Protein AF-A0A955NMD6-F1 (afdb_monomer_lite)

Radius of gyration: 19.35 Å; chains: 1; bounding box: 42×27×46 Å

pLDDT: mean 93.49, std 5.58, range [66.62, 98.25]

Sequence (71 aa):
MKQLAILGGEPACTEGFEKWPQWGESEKQELIRALDTGWWGIGSSVVEEWEKRFSEIQGVSHCSSVCNGTL

Structure (mmCIF, N/CA/C/O backbone):
data_AF-A0A955NMD6-F1
#
_entry.id   AF-A0A955NMD6-F1
#
loop_
_atom_site.group_PDB
_atom_site.id
_atom_site.type_symbol
_atom_site.label_atom_id
_atom_site.label_alt_id
_atom_site.label_comp_id
_atom_site.label_asym_id
_atom_site.label_entity_id
_atom_site.label_seq_id
_atom_site.pdbx_PDB_ins_code
_atom_site.Cartn_x
_atom_site.Cartn_y
_atom_site.Cartn_z
_atom_site.occupancy
_atom_site.B_iso_or_equiv
_atom_site.auth_seq_id
_atom_site.auth_comp_id
_atom_site.auth_asym_id
_atom_site.auth_atom_id
_atom_site.pdbx_PDB_model_num
ATOM 1 N N . MET A 1 1 ? -25.352 -15.109 23.456 1.00 66.62 1 MET A N 1
ATOM 2 C CA . MET A 1 1 ? -24.819 -13.900 22.786 1.00 66.62 1 MET A CA 1
ATOM 3 C C . MET A 1 1 ? -23.965 -13.146 23.795 1.00 66.62 1 MET A C 1
ATOM 5 O O . MET A 1 1 ? -24.349 -13.135 24.958 1.00 66.62 1 MET A O 1
ATOM 9 N N . LYS A 1 2 ? -22.816 -12.579 23.402 1.00 81.94 2 LYS A N 1
ATOM 10 C CA . LYS A 1 2 ? -22.036 -11.704 24.298 1.00 81.94 2 LYS A CA 1
ATOM 11 C C . LYS A 1 2 ? -22.762 -10.361 24.463 1.00 81.94 2 LYS A C 1
ATOM 13 O O . LYS A 1 2 ? -23.376 -9.886 23.510 1.00 81.94 2 LYS A O 1
ATOM 18 N N . GLN A 1 3 ? -22.715 -9.784 25.662 1.00 93.19 3 GLN A N 1
ATOM 19 C CA . GLN A 1 3 ? -23.275 -8.461 25.953 1.00 93.19 3 GLN A CA 1
ATOM 20 C C . GLN A 1 3 ? -22.478 -7.389 25.203 1.00 93.19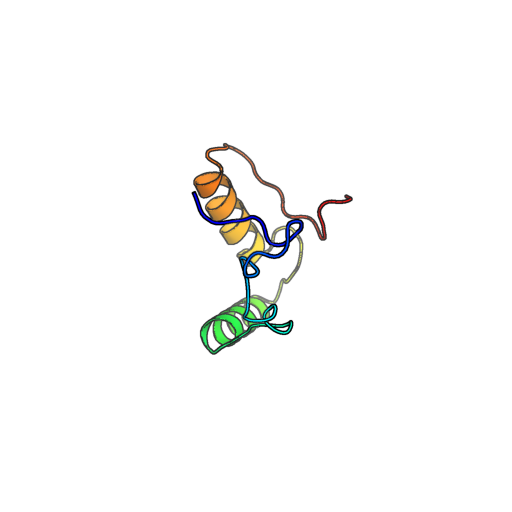 3 GLN A C 1
ATOM 22 O O . GLN A 1 3 ? -21.251 -7.451 25.162 1.00 93.19 3 GLN A O 1
ATOM 27 N N . LEU A 1 4 ? -23.167 -6.428 24.585 1.00 94.81 4 LEU A N 1
ATOM 28 C CA . LEU A 1 4 ? -22.509 -5.336 23.867 1.00 94.81 4 LEU A CA 1
ATOM 29 C C . LEU A 1 4 ? -21.796 -4.407 24.853 1.00 94.81 4 LEU A C 1
ATOM 31 O O . LEU A 1 4 ? -22.330 -4.122 25.923 1.00 94.81 4 LEU A O 1
ATOM 35 N N . ALA A 1 5 ? -20.644 -3.866 24.457 1.00 94.75 5 ALA A N 1
ATOM 36 C CA . ALA A 1 5 ? -19.879 -2.934 25.286 1.00 94.75 5 ALA A CA 1
ATOM 37 C C . ALA A 1 5 ? -20.687 -1.691 25.697 1.00 94.75 5 ALA A C 1
ATOM 39 O O . ALA A 1 5 ? -20.652 -1.279 26.852 1.00 94.75 5 ALA A O 1
ATOM 40 N N . ILE A 1 6 ? -21.519 -1.161 24.790 1.00 94.94 6 ILE A N 1
ATOM 41 C CA . ILE A 1 6 ? -22.428 -0.037 25.086 1.00 94.94 6 ILE A CA 1
ATOM 42 C C . ILE A 1 6 ? -23.481 -0.372 26.159 1.00 94.94 6 ILE A C 1
ATOM 44 O O . ILE A 1 6 ? -24.047 0.524 26.773 1.00 94.94 6 ILE A O 1
ATOM 48 N N . LEU A 1 7 ? -23.734 -1.661 26.405 1.00 96.56 7 LEU A N 1
ATOM 49 C CA . LEU A 1 7 ? -24.644 -2.163 27.436 1.00 96.56 7 LEU A CA 1
ATOM 50 C C . LEU A 1 7 ? -23.888 -2.698 28.666 1.00 96.56 7 LEU A C 1
ATOM 52 O O . LEU A 1 7 ? -24.480 -3.437 29.447 1.00 96.56 7 LEU A O 1
ATOM 56 N N . GLY A 1 8 ? -22.599 -2.376 28.831 1.00 94.69 8 GLY A N 1
ATOM 57 C CA . GLY A 1 8 ? -21.773 -2.819 29.963 1.00 94.69 8 GLY A CA 1
ATOM 58 C C . GLY A 1 8 ? -21.061 -4.163 29.770 1.00 94.69 8 GLY A C 1
ATOM 59 O O . GLY A 1 8 ? -20.578 -4.731 30.743 1.00 94.69 8 GLY A O 1
ATOM 60 N N . GLY A 1 9 ? -21.016 -4.693 28.545 1.00 95.69 9 GLY A N 1
ATOM 61 C CA . GLY A 1 9 ? -20.175 -5.845 28.206 1.00 95.69 9 GLY A CA 1
ATOM 62 C C . GLY A 1 9 ? -18.701 -5.476 27.980 1.00 95.69 9 GLY A C 1
ATOM 63 O O . GLY A 1 9 ? -18.337 -4.304 27.937 1.00 95.69 9 GLY A O 1
ATOM 64 N N . GLU A 1 10 ? -17.854 -6.484 27.777 1.00 93.88 10 GLU A N 1
ATOM 65 C CA . GLU A 1 10 ? -16.440 -6.285 27.425 1.00 93.88 10 GLU A CA 1
ATOM 66 C C . GLU A 1 10 ? -16.283 -5.647 26.024 1.00 93.88 10 GLU A C 1
ATOM 68 O O . GLU A 1 10 ? -16.982 -6.060 25.086 1.00 93.88 10 GLU A O 1
ATOM 73 N N . PRO A 1 11 ? -15.368 -4.673 25.836 1.00 91.75 11 PRO A N 1
ATOM 74 C CA . PRO A 1 11 ? -15.031 -4.125 24.523 1.00 91.75 11 PRO A CA 1
ATOM 75 C C . PRO A 1 11 ? -14.579 -5.201 23.531 1.00 91.75 11 PRO A C 1
ATOM 77 O O . PRO A 1 11 ? -13.857 -6.131 23.877 1.00 91.75 11 PRO A O 1
ATOM 80 N N . ALA A 1 12 ? -14.966 -5.050 22.263 1.00 90.12 12 ALA A N 1
ATOM 81 C CA . ALA A 1 12 ? -14.560 -5.982 21.207 1.00 90.12 12 ALA A CA 1
ATOM 82 C C . ALA A 1 12 ? -13.057 -5.901 20.879 1.00 90.12 12 ALA A C 1
ATOM 84 O O . ALA A 1 12 ? -12.480 -6.877 20.411 1.00 90.12 12 ALA A O 1
ATOM 85 N N . CYS A 1 13 ? -12.441 -4.745 21.133 1.00 89.69 13 CYS A N 1
ATOM 86 C CA . CYS A 1 13 ? -11.020 -4.490 20.959 1.00 89.69 13 CYS A CA 1
ATOM 87 C C . CYS A 1 13 ? -10.489 -3.927 22.277 1.00 89.69 13 CYS A C 1
ATOM 89 O O . CYS A 1 13 ? -10.812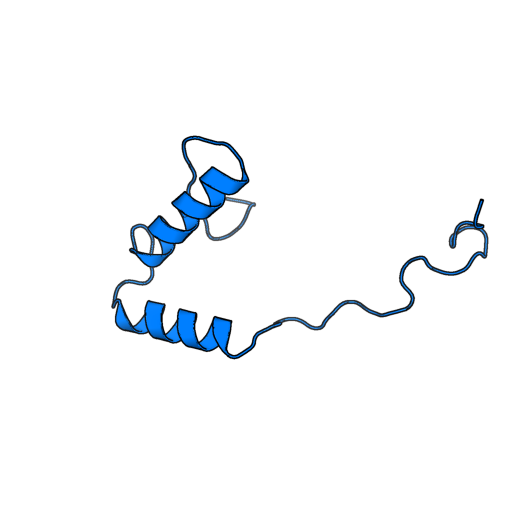 -2.799 22.647 1.00 89.69 13 CYS A O 1
ATOM 91 N N . THR A 1 14 ? -9.752 -4.749 23.019 1.00 90.69 14 THR A N 1
ATOM 92 C CA . THR A 1 14 ? -9.102 -4.350 24.277 1.00 90.69 14 THR A CA 1
ATOM 93 C C . THR A 1 14 ? -7.673 -3.877 24.048 1.00 90.69 14 THR A C 1
ATOM 95 O O . THR A 1 14 ? -7.136 -3.126 24.858 1.00 90.69 14 THR A O 1
ATOM 98 N N . GLU A 1 15 ? -7.061 -4.299 22.942 1.00 88.38 15 GLU A N 1
ATOM 99 C CA . GLU A 1 15 ? -5.788 -3.756 22.486 1.00 88.38 15 GLU A CA 1
ATOM 100 C C . GLU A 1 15 ? -6.039 -2.456 21.712 1.00 88.38 15 GLU A C 1
ATOM 102 O O . GLU A 1 15 ? -7.062 -2.301 21.043 1.00 88.38 15 GLU A O 1
ATOM 107 N N . GLY A 1 16 ? -5.154 -1.472 21.872 1.00 86.94 16 GLY A N 1
ATOM 108 C CA . GLY A 1 16 ? -5.257 -0.210 21.143 1.00 86.94 16 GLY A CA 1
ATOM 109 C C . GLY A 1 16 ? -4.981 -0.388 19.649 1.00 86.94 16 GLY A C 1
ATOM 110 O O . GLY A 1 16 ? -4.545 -1.443 19.199 1.00 86.94 16 GLY A O 1
ATOM 111 N N . PHE A 1 17 ? -5.185 0.676 18.877 1.00 88.56 17 PHE A N 1
ATOM 112 C CA . PHE A 1 17 ? -4.746 0.691 17.485 1.00 88.56 17 PHE A CA 1
ATOM 113 C C . PHE A 1 17 ? -3.220 0.755 17.397 1.00 88.56 17 PHE A C 1
ATOM 115 O O . PHE A 1 17 ? -2.558 1.414 18.206 1.00 88.56 17 PHE A O 1
ATOM 122 N N . GLU A 1 18 ? -2.669 0.095 16.385 1.00 89.81 18 GLU A N 1
ATOM 123 C CA . GLU A 1 18 ? -1.250 0.179 16.064 1.00 89.81 18 GLU A CA 1
ATOM 124 C C . GLU A 1 18 ? -0.830 1.630 15.782 1.00 89.81 18 GLU A C 1
ATOM 126 O O . GLU A 1 18 ? -1.576 2.431 15.212 1.00 89.81 18 GLU A O 1
ATOM 131 N N . LYS A 1 19 ? 0.392 1.991 16.191 1.00 90.88 19 LYS A N 1
ATOM 132 C CA . LYS A 1 19 ? 0.927 3.336 15.947 1.00 90.88 19 LYS A CA 1
ATOM 133 C C . LYS A 1 19 ? 1.343 3.486 14.491 1.00 90.88 19 LYS A C 1
ATOM 135 O O . LYS A 1 19 ? 2.070 2.657 13.968 1.00 90.88 19 LYS A O 1
ATOM 140 N N . TRP A 1 20 ? 0.966 4.581 13.852 1.00 89.25 20 TRP A N 1
ATOM 141 C CA . TRP A 1 20 ? 1.469 4.905 12.519 1.00 89.25 20 TRP A CA 1
ATOM 142 C C . TRP A 1 20 ? 2.853 5.592 12.584 1.00 89.25 20 TRP A C 1
ATOM 144 O O . TRP A 1 20 ? 3.063 6.398 13.497 1.00 89.25 20 TRP A O 1
ATOM 154 N N . PRO A 1 21 ? 3.774 5.363 11.624 1.00 91.56 21 PRO A N 1
ATOM 155 C CA . PRO A 1 21 ? 3.730 4.361 10.559 1.00 91.56 21 PRO A CA 1
ATOM 156 C C . PRO A 1 21 ? 4.201 2.981 11.012 1.00 91.56 21 PRO A C 1
ATOM 158 O O . PRO A 1 21 ? 5.147 2.852 11.787 1.00 91.56 21 PRO A O 1
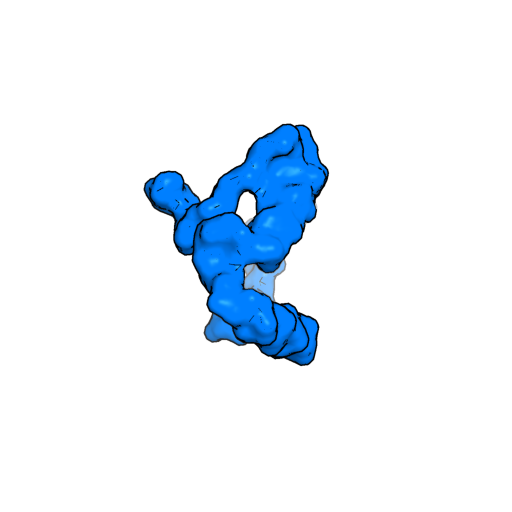ATOM 161 N N . GLN A 1 22 ? 3.565 1.955 10.457 1.00 91.62 22 GLN A N 1
ATOM 162 C CA . GLN A 1 22 ? 4.050 0.582 10.528 1.00 91.62 22 GLN A CA 1
ATOM 163 C C . GLN A 1 22 ? 4.974 0.342 9.331 1.00 91.62 22 GLN A C 1
ATOM 165 O O . GLN A 1 22 ? 4.567 0.565 8.192 1.00 91.62 22 GLN A O 1
ATOM 170 N N . TRP A 1 23 ? 6.221 -0.053 9.581 1.00 95.31 23 TRP A N 1
ATOM 171 C CA . TRP A 1 23 ? 7.192 -0.393 8.539 1.00 95.31 23 TRP A CA 1
ATOM 172 C C . TRP A 1 23 ? 8.247 -1.365 9.077 1.00 95.31 23 TRP A C 1
ATOM 174 O O . TRP A 1 23 ? 8.540 -1.384 10.275 1.00 95.31 23 TRP A O 1
ATOM 184 N N . GLY A 1 24 ? 8.836 -2.151 8.183 1.00 95.50 24 GLY A N 1
ATOM 185 C CA . GLY A 1 24 ? 9.913 -3.088 8.455 1.00 95.50 24 GLY A CA 1
ATOM 186 C C . GLY A 1 24 ? 10.892 -3.190 7.285 1.00 95.50 24 GLY A C 1
ATOM 187 O O . GLY A 1 24 ? 11.045 -2.275 6.474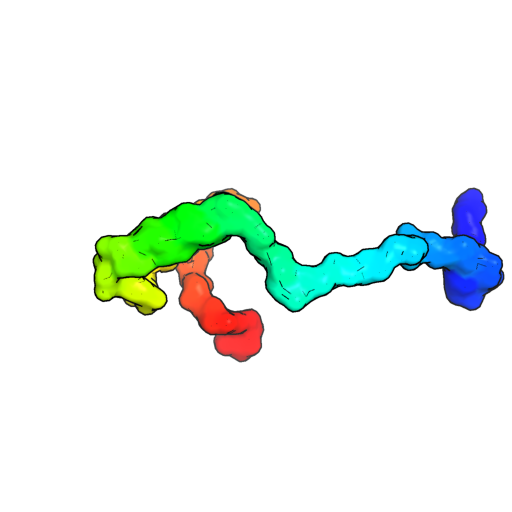 1.00 95.50 24 GLY A O 1
ATOM 188 N N . GLU A 1 25 ? 11.604 -4.314 7.211 1.00 97.94 25 GLU A N 1
ATOM 189 C CA . GLU A 1 25 ? 12.657 -4.504 6.207 1.00 97.94 25 GLU A CA 1
ATOM 190 C C . GLU A 1 25 ? 12.096 -4.579 4.778 1.00 97.94 25 GLU A C 1
ATOM 192 O O . GLU A 1 25 ? 12.733 -4.084 3.851 1.00 97.94 25 GLU A O 1
ATOM 197 N N . SER A 1 26 ? 10.885 -5.118 4.598 1.00 96.00 26 SER A N 1
ATOM 198 C CA . SER A 1 26 ? 10.241 -5.186 3.280 1.00 96.00 26 SER A CA 1
ATOM 199 C C . SER A 1 26 ? 9.955 -3.791 2.727 1.00 96.00 26 SER A C 1
ATOM 201 O O . SER A 1 26 ? 10.297 -3.500 1.584 1.00 96.00 26 SER A O 1
ATOM 203 N N . GLU A 1 27 ? 9.377 -2.899 3.537 1.00 95.12 27 GLU A N 1
ATOM 204 C CA . GLU A 1 27 ? 9.086 -1.523 3.119 1.00 95.12 27 GLU A CA 1
ATOM 205 C C . GLU A 1 27 ? 10.377 -0.777 2.787 1.00 95.12 27 GLU A C 1
ATOM 207 O O . GLU A 1 27 ? 10.442 -0.047 1.801 1.00 95.12 27 GLU A O 1
ATOM 212 N N . LYS A 1 28 ? 11.436 -0.992 3.572 1.00 97.25 28 LYS A N 1
ATOM 213 C CA . LYS A 1 28 ? 12.744 -0.384 3.321 1.00 97.25 28 LYS A CA 1
ATOM 214 C C . LYS A 1 28 ? 13.343 -0.835 1.985 1.00 97.25 28 LYS A C 1
ATOM 216 O O . LYS A 1 28 ? 13.876 -0.000 1.256 1.00 97.25 28 LYS A O 1
ATOM 221 N N . GLN A 1 29 ? 13.255 -2.123 1.659 1.00 97.50 29 GLN A N 1
ATOM 222 C CA . GLN A 1 29 ? 13.739 -2.658 0.383 1.00 97.50 29 GLN A CA 1
ATOM 223 C C . GLN A 1 29 ? 12.959 -2.086 -0.801 1.00 97.50 29 GLN A C 1
ATOM 225 O O . GLN A 1 29 ? 13.569 -1.650 -1.776 1.00 97.50 29 GLN A O 1
ATOM 230 N N . GLU A 1 30 ? 11.633 -2.002 -0.694 1.00 95.25 30 GLU A N 1
ATOM 231 C CA . GLU A 1 30 ? 10.795 -1.409 -1.741 1.00 95.25 30 GLU A CA 1
ATOM 232 C C . GLU A 1 30 ? 11.050 0.092 -1.915 1.00 95.25 30 GLU A C 1
ATOM 234 O O . GLU A 1 30 ? 11.083 0.584 -3.042 1.00 95.25 30 GLU A O 1
ATOM 239 N N . LEU A 1 31 ? 11.307 0.823 -0.826 1.00 95.31 31 LEU A N 1
ATOM 240 C CA . LEU A 1 31 ? 11.690 2.234 -0.895 1.00 95.31 31 LEU A CA 1
ATOM 241 C C . LEU A 1 31 ? 13.024 2.432 -1.622 1.00 95.31 31 LEU A C 1
ATOM 243 O O . LEU A 1 31 ? 13.132 3.340 -2.443 1.00 95.31 31 LEU A O 1
ATOM 247 N N . ILE A 1 32 ? 14.025 1.586 -1.357 1.00 97.12 32 ILE A N 1
ATOM 248 C CA . ILE A 1 32 ? 15.311 1.625 -2.072 1.00 97.12 32 ILE A CA 1
ATOM 249 C C . ILE A 1 32 ? 15.108 1.260 -3.545 1.00 97.12 32 ILE A C 1
ATOM 251 O O . ILE A 1 32 ? 15.592 1.971 -4.419 1.00 97.12 32 ILE A O 1
ATOM 255 N N . ARG A 1 33 ? 14.321 0.219 -3.839 1.00 95.88 33 ARG A N 1
ATOM 256 C CA . ARG A 1 33 ? 13.985 -0.155 -5.219 1.00 95.88 33 ARG A CA 1
ATOM 257 C C . ARG A 1 33 ? 13.337 1.008 -5.966 1.00 95.88 33 ARG A C 1
ATOM 259 O O . ARG A 1 33 ? 13.731 1.297 -7.091 1.00 95.88 33 ARG A O 1
ATOM 266 N N . ALA A 1 34 ? 12.368 1.681 -5.345 1.00 96.06 34 ALA A N 1
ATOM 267 C CA . ALA A 1 34 ? 11.717 2.854 -5.914 1.00 96.06 34 ALA A CA 1
ATOM 268 C C . ALA A 1 34 ? 12.716 3.997 -6.135 1.00 96.06 34 ALA A C 1
ATOM 270 O O . ALA A 1 34 ? 12.733 4.577 -7.222 1.00 96.06 34 ALA A O 1
ATOM 271 N N . LEU A 1 35 ? 13.586 4.269 -5.156 1.00 96.75 35 LEU A N 1
ATOM 272 C CA . LEU A 1 35 ? 14.659 5.261 -5.255 1.00 96.75 35 LEU A CA 1
ATOM 273 C C . LEU A 1 35 ? 15.531 5.009 -6.494 1.00 96.75 35 LEU A C 1
ATOM 275 O O . LEU A 1 35 ? 15.703 5.912 -7.317 1.00 96.75 35 LEU A O 1
ATOM 279 N N . ASP A 1 36 ? 15.993 3.770 -6.665 1.00 96.56 36 ASP A N 1
ATOM 280 C CA . ASP A 1 36 ? 16.901 3.350 -7.736 1.00 96.56 36 ASP A CA 1
ATOM 281 C C . ASP A 1 36 ? 16.280 3.452 -9.140 1.00 96.56 36 ASP A C 1
ATOM 283 O O . ASP A 1 36 ? 17.009 3.531 -10.130 1.00 96.56 36 ASP A O 1
ATOM 287 N N . THR A 1 37 ? 14.946 3.518 -9.261 1.00 94.50 37 THR A N 1
ATOM 288 C CA . THR A 1 37 ? 14.286 3.733 -10.566 1.00 94.50 37 THR A CA 1
ATOM 289 C C . THR A 1 37 ? 14.535 5.122 -11.158 1.00 94.50 37 THR A C 1
ATOM 291 O O . THR A 1 37 ? 14.360 5.313 -12.360 1.00 94.50 37 THR A O 1
ATOM 294 N N . GLY A 1 38 ? 14.886 6.114 -10.331 1.00 96.25 38 GLY A N 1
ATOM 295 C CA . GLY A 1 38 ? 15.060 7.509 -10.752 1.00 96.25 38 GLY A CA 1
ATOM 296 C C . GLY A 1 38 ? 13.781 8.240 -11.198 1.00 96.25 38 GLY A C 1
ATOM 297 O O . GLY A 1 38 ? 13.856 9.423 -11.526 1.00 96.25 38 GLY A O 1
ATOM 298 N N . TRP A 1 39 ? 12.612 7.586 -11.192 1.00 94.88 39 TRP A N 1
ATOM 299 C CA . TRP A 1 39 ? 11.318 8.189 -11.527 1.00 94.88 39 TRP A CA 1
ATOM 300 C C . TRP A 1 39 ? 10.252 7.761 -10.518 1.00 94.88 39 TRP A C 1
ATOM 302 O O . TRP A 1 39 ? 9.826 6.610 -10.498 1.00 94.88 39 TRP A O 1
ATOM 312 N N . TRP A 1 40 ? 9.777 8.696 -9.693 1.00 91.69 40 TRP A N 1
ATOM 313 C CA . TRP A 1 40 ? 8.941 8.380 -8.518 1.00 91.69 40 TRP A CA 1
ATOM 314 C C . TRP A 1 40 ? 7.503 8.908 -8.621 1.00 91.69 40 TRP A C 1
ATOM 316 O O . TRP A 1 40 ? 6.825 9.085 -7.613 1.00 91.69 40 TRP A O 1
ATOM 326 N N . GLY A 1 41 ? 7.052 9.224 -9.837 1.00 88.94 41 GLY A N 1
ATOM 327 C CA . GLY A 1 41 ? 5.748 9.836 -10.090 1.00 88.94 41 GLY A CA 1
ATOM 328 C C . GLY A 1 41 ? 4.765 8.941 -10.841 1.00 88.94 41 GLY A C 1
ATOM 329 O O . GLY A 1 41 ? 4.952 7.729 -10.976 1.00 88.94 41 GLY A O 1
ATOM 330 N N . ILE A 1 42 ? 3.722 9.585 -11.368 1.00 90.56 42 ILE A N 1
ATOM 331 C CA . ILE A 1 42 ? 2.746 8.984 -12.286 1.00 90.56 42 ILE A CA 1
ATOM 332 C C . ILE A 1 42 ? 3.497 8.371 -13.476 1.00 90.56 42 ILE A C 1
ATOM 334 O O . ILE A 1 42 ? 4.433 8.982 -14.001 1.00 90.56 42 ILE A O 1
ATOM 338 N N . GLY A 1 43 ? 3.119 7.151 -13.860 1.00 89.12 43 GLY A N 1
ATOM 339 C CA . GLY A 1 43 ? 3.799 6.395 -14.915 1.00 89.12 43 GLY A CA 1
ATOM 340 C C . GLY A 1 43 ? 5.167 5.833 -14.517 1.00 89.12 43 GLY A C 1
ATOM 341 O O . GLY A 1 43 ? 5.907 5.379 -15.383 1.00 89.12 43 GLY A O 1
ATOM 342 N N . SER A 1 44 ? 5.547 5.874 -13.231 1.00 95.31 44 SER A N 1
ATOM 343 C CA . SER A 1 44 ? 6.685 5.073 -12.762 1.00 95.31 44 SER A CA 1
ATOM 344 C C . SER A 1 44 ? 6.376 3.586 -12.908 1.00 95.31 44 SER A C 1
ATOM 346 O O . SER A 1 44 ? 5.237 3.159 -12.714 1.00 95.31 44 SER A O 1
ATOM 348 N N . SER A 1 45 ? 7.413 2.781 -13.123 1.00 95.50 45 SER A N 1
ATOM 349 C CA . SER A 1 45 ? 7.287 1.320 -13.120 1.00 95.50 45 SER A CA 1
ATOM 350 C C . SER A 1 45 ? 6.745 0.772 -11.793 1.00 95.50 45 SER A C 1
ATOM 352 O O . SER A 1 45 ? 6.042 -0.234 -11.787 1.00 95.50 45 SER A O 1
ATOM 354 N N . VAL A 1 46 ? 7.026 1.445 -10.670 1.00 96.19 46 VAL A N 1
ATOM 355 C CA . VAL A 1 46 ? 6.499 1.080 -9.345 1.00 96.19 46 VAL A CA 1
ATOM 356 C C . VAL A 1 46 ? 4.991 1.338 -9.258 1.00 96.19 46 VAL A C 1
ATOM 358 O O . VAL A 1 46 ? 4.257 0.495 -8.745 1.00 96.19 46 VAL A O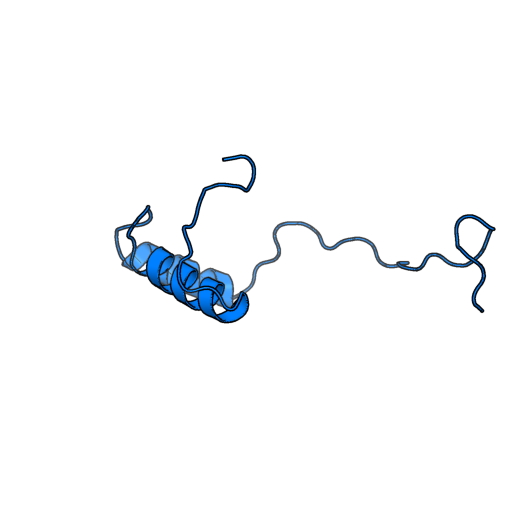 1
ATOM 361 N N . VAL A 1 47 ? 4.515 2.475 -9.779 1.00 95.75 47 VAL A N 1
ATOM 362 C CA . VAL A 1 47 ? 3.079 2.799 -9.824 1.00 95.75 47 VAL A CA 1
ATOM 363 C C . VAL A 1 47 ? 2.342 1.854 -10.769 1.00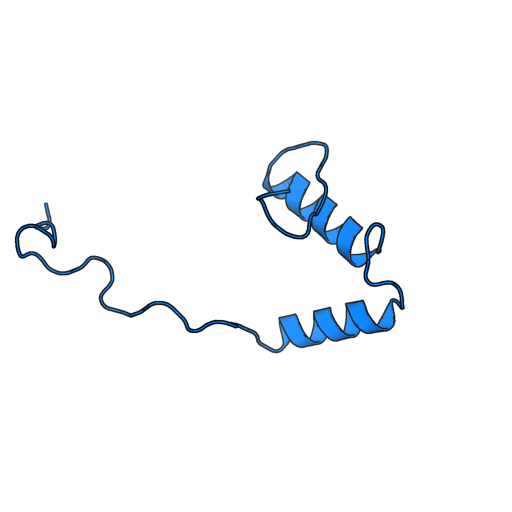 95.75 47 VAL A C 1
ATOM 365 O O . VAL A 1 47 ? 1.314 1.315 -10.373 1.00 95.75 47 VAL A O 1
ATOM 368 N N . GLU A 1 48 ? 2.885 1.577 -11.956 1.00 95.94 48 GLU A N 1
ATOM 369 C CA . GLU A 1 48 ? 2.281 0.637 -12.913 1.00 95.94 48 GLU A CA 1
ATOM 370 C C . GLU A 1 48 ? 2.155 -0.782 -12.333 1.00 95.94 48 GLU A C 1
ATOM 372 O O . GLU A 1 48 ? 1.121 -1.440 -12.481 1.00 95.94 48 GLU A O 1
ATOM 377 N N . GLU A 1 49 ? 3.191 -1.261 -11.633 1.00 95.81 49 GLU A N 1
ATOM 378 C CA . GLU A 1 49 ? 3.158 -2.556 -10.946 1.00 95.81 49 GLU A CA 1
ATOM 379 C C . GLU A 1 49 ? 2.057 -2.585 -9.879 1.00 95.81 49 GLU A C 1
ATOM 381 O O . GLU A 1 49 ? 1.291 -3.550 -9.787 1.00 95.81 49 GLU A O 1
ATOM 386 N N . TRP A 1 50 ? 1.956 -1.518 -9.085 1.00 95.62 50 TRP A N 1
ATOM 387 C CA . TRP A 1 50 ? 0.948 -1.406 -8.042 1.00 95.62 50 TRP A CA 1
ATOM 388 C C . TRP A 1 50 ? -0.473 -1.355 -8.617 1.00 95.62 50 TRP A C 1
ATOM 390 O O . TRP A 1 50 ? -1.333 -2.106 -8.162 1.00 95.62 50 TRP A O 1
ATOM 400 N N . GLU A 1 51 ? -0.717 -0.539 -9.646 1.00 97.12 51 GLU A N 1
ATOM 401 C CA . GLU A 1 51 ? -2.023 -0.399 -10.306 1.00 97.12 51 GLU A CA 1
ATOM 402 C C . GLU A 1 51 ? -2.501 -1.726 -10.895 1.00 97.12 51 GLU A C 1
ATOM 404 O O . GLU A 1 51 ? -3.667 -2.095 -10.732 1.00 97.12 51 GLU A O 1
ATOM 409 N N . LYS A 1 52 ? -1.595 -2.483 -11.525 1.00 97.44 52 LYS A N 1
ATOM 410 C CA . LYS A 1 52 ? -1.896 -3.818 -12.045 1.00 97.44 52 LYS A CA 1
ATOM 411 C C . LYS A 1 52 ? -2.272 -4.791 -10.927 1.00 97.44 52 LYS A C 1
ATOM 413 O O . LYS A 1 52 ? -3.290 -5.468 -11.011 1.00 97.44 52 LYS A O 1
ATOM 418 N N . ARG A 1 53 ? -1.469 -4.866 -9.865 1.00 97.38 53 ARG A N 1
ATOM 419 C CA . ARG A 1 53 ? -1.741 -5.785 -8.746 1.00 97.38 53 ARG A CA 1
ATOM 420 C C . ARG A 1 53 ? -3.039 -5.420 -8.031 1.00 97.38 53 ARG A C 1
ATOM 422 O O . ARG A 1 53 ? -3.802 -6.299 -7.640 1.00 97.38 53 ARG A O 1
ATOM 429 N N . PHE A 1 54 ? -3.303 -4.129 -7.861 1.00 97.38 54 PHE A N 1
ATOM 430 C CA . PHE A 1 54 ? -4.520 -3.664 -7.214 1.00 97.38 54 PHE A CA 1
ATOM 431 C C . PHE A 1 54 ? -5.760 -3.922 -8.079 1.00 97.38 54 PHE A C 1
ATOM 433 O O . PHE A 1 54 ? -6.777 -4.364 -7.548 1.00 97.38 54 PHE A O 1
ATOM 440 N N . SER A 1 55 ? -5.684 -3.727 -9.401 1.00 98.00 55 SER A N 1
ATOM 441 C CA . SER A 1 55 ? -6.801 -4.030 -10.305 1.00 98.00 55 SER A CA 1
ATOM 442 C C . SER A 1 55 ? -7.157 -5.521 -10.309 1.00 98.00 55 SER A C 1
ATOM 444 O O . SER A 1 55 ? -8.339 -5.861 -10.259 1.00 98.00 55 SER A O 1
ATOM 446 N N . GLU A 1 56 ? -6.154 -6.403 -10.254 1.00 98.06 56 GLU A N 1
ATOM 447 C CA . GLU A 1 56 ? -6.333 -7.854 -10.116 1.00 98.06 56 GLU A CA 1
ATOM 448 C C . GLU A 1 56 ? -7.046 -8.222 -8.805 1.00 98.06 56 GLU A C 1
ATOM 450 O O . GLU A 1 56 ? -7.992 -9.009 -8.824 1.00 98.06 56 GLU A O 1
ATOM 455 N N . ILE A 1 57 ? -6.651 -7.613 -7.678 1.00 98.00 57 ILE A N 1
ATOM 456 C CA . ILE A 1 57 ? -7.296 -7.827 -6.368 1.00 98.00 57 ILE A CA 1
ATOM 457 C C . ILE A 1 57 ? -8.761 -7.376 -6.386 1.00 98.00 57 ILE A C 1
ATOM 459 O O . ILE A 1 57 ? -9.621 -8.044 -5.814 1.00 98.00 57 ILE A O 1
ATOM 463 N N . GLN A 1 58 ? -9.051 -6.246 -7.032 1.00 98.00 58 GLN A N 1
ATOM 464 C CA . GLN A 1 58 ? -10.407 -5.700 -7.121 1.00 98.00 58 GLN A CA 1
ATOM 465 C C . GLN A 1 58 ? -11.261 -6.373 -8.211 1.00 98.00 58 GLN A C 1
ATOM 467 O O . GLN A 1 58 ? -12.472 -6.162 -8.252 1.00 98.00 58 GLN A O 1
ATOM 472 N N . GLY A 1 59 ? -10.659 -7.171 -9.099 1.00 98.12 59 GLY A N 1
ATOM 473 C CA . GLY A 1 59 ? -11.353 -7.810 -10.218 1.00 98.12 59 GLY A CA 1
ATOM 474 C C . GLY A 1 59 ? -11.803 -6.830 -11.308 1.00 98.12 59 GLY A C 1
ATOM 475 O O . GLY A 1 59 ? -12.841 -7.042 -11.934 1.00 98.12 59 GLY A O 1
ATOM 476 N N . VAL A 1 60 ? -11.048 -5.752 -11.534 1.00 98.25 60 VAL A N 1
ATOM 477 C CA . VAL A 1 60 ? -11.359 -4.711 -12.529 1.00 98.25 60 VAL A CA 1
ATOM 478 C C . VAL A 1 60 ? -10.288 -4.639 -13.613 1.00 98.25 60 VAL A C 1
ATOM 480 O O . VAL A 1 60 ? -9.134 -4.988 -13.396 1.00 98.25 60 VAL A O 1
ATOM 483 N N . SER A 1 61 ? -10.656 -4.155 -14.799 1.00 96.25 61 SER A N 1
ATOM 484 C CA . SER A 1 61 ? -9.724 -4.066 -15.934 1.00 96.25 61 SER A CA 1
ATOM 485 C C . SER A 1 61 ? -8.772 -2.869 -15.868 1.00 96.25 61 SER A C 1
ATOM 487 O O . SER A 1 61 ? -7.729 -2.888 -16.517 1.00 96.25 61 SER A O 1
ATOM 489 N N . HIS A 1 62 ? -9.124 -1.823 -15.117 1.00 95.75 62 HIS A N 1
ATOM 490 C CA . HIS A 1 62 ? -8.374 -0.568 -15.063 1.00 95.75 62 HIS A CA 1
ATOM 491 C C . HIS A 1 62 ? -8.301 -0.038 -13.630 1.00 95.75 62 HIS A C 1
ATOM 493 O O . HIS A 1 62 ? -9.284 -0.098 -12.892 1.00 95.75 62 HIS A O 1
ATOM 499 N N . CYS A 1 63 ? -7.145 0.506 -13.256 1.00 95.94 63 CYS A N 1
ATOM 500 C CA . CYS A 1 63 ? -6.893 1.170 -11.981 1.00 95.94 63 CYS A CA 1
ATOM 501 C C . CYS A 1 63 ? -5.962 2.361 -12.230 1.00 95.94 63 CYS A C 1
ATOM 503 O O . CYS A 1 63 ? -5.082 2.269 -13.080 1.00 95.94 63 CYS A O 1
ATOM 505 N N . SER A 1 64 ? -6.180 3.460 -11.509 1.00 94.81 64 SER A N 1
ATOM 506 C CA . SER A 1 64 ? -5.299 4.627 -11.506 1.00 94.81 64 SER A CA 1
ATOM 507 C C . SER A 1 64 ? -5.002 5.008 -10.064 1.00 94.81 64 SER A C 1
ATOM 509 O O . SER A 1 64 ? -5.922 5.161 -9.258 1.00 94.81 64 SER A O 1
ATOM 511 N N . SER A 1 65 ? -3.723 5.169 -9.746 1.00 94.56 65 SER A N 1
ATOM 512 C CA . SER A 1 65 ? -3.270 5.628 -8.440 1.00 94.56 65 SER A CA 1
ATOM 513 C C . SER A 1 65 ? -3.349 7.151 -8.342 1.00 94.56 65 SER A C 1
ATOM 515 O O . SER A 1 65 ? -2.969 7.878 -9.261 1.00 94.56 65 SER A O 1
ATOM 517 N N . VAL A 1 66 ? -3.843 7.639 -7.206 1.00 94.69 66 VAL A N 1
ATOM 518 C CA . VAL A 1 66 ? -3.968 9.063 -6.869 1.00 94.69 66 VAL A CA 1
ATOM 519 C C . VAL A 1 66 ? -3.451 9.296 -5.454 1.00 94.69 66 VAL A C 1
ATOM 521 O O . VAL A 1 66 ? -3.282 8.355 -4.680 1.00 94.69 66 VAL A O 1
ATOM 524 N N . CYS A 1 67 ? -3.190 10.551 -5.080 1.00 91.75 67 CYS A N 1
ATOM 525 C CA . CYS A 1 67 ? -2.551 10.828 -3.791 1.00 91.75 67 CYS A CA 1
ATOM 526 C C . CYS A 1 67 ? -3.453 10.556 -2.574 1.00 91.75 67 CYS A C 1
ATOM 528 O O . CYS A 1 67 ? -2.937 10.409 -1.468 1.00 91.75 67 CYS A O 1
ATOM 530 N N . ASN A 1 68 ? -4.777 10.508 -2.756 1.00 93.25 68 ASN A N 1
ATOM 531 C CA . ASN A 1 68 ? -5.764 10.092 -1.758 1.00 93.25 68 ASN A CA 1
ATOM 532 C C . ASN A 1 68 ? -7.153 9.925 -2.406 1.00 93.25 68 ASN A C 1
ATOM 534 O O . ASN A 1 68 ? -7.352 10.316 -3.551 1.00 93.25 68 ASN A O 1
ATOM 538 N N . GLY A 1 69 ? -8.118 9.389 -1.652 1.00 91.44 69 GLY A N 1
ATOM 539 C CA . GLY A 1 69 ? -9.481 9.130 -2.137 1.00 91.44 69 GLY A CA 1
ATOM 540 C C . GLY A 1 69 ? -10.418 10.341 -2.234 1.00 91.44 69 GLY A C 1
ATOM 541 O O . GLY A 1 69 ? -11.580 10.151 -2.573 1.00 91.44 69 GLY A O 1
ATOM 542 N N . THR A 1 70 ? -9.970 11.556 -1.900 1.00 95.19 70 THR A N 1
ATOM 543 C CA . THR A 1 70 ? -10.770 12.780 -2.103 1.00 95.19 70 THR A CA 1
ATOM 544 C C . THR A 1 70 ? -10.670 13.293 -3.540 1.00 95.19 70 THR A C 1
ATOM 546 O O . THR A 1 70 ? -11.567 14.009 -3.981 1.00 95.19 70 THR A O 1
ATOM 549 N N . LEU A 1 71 ? -9.565 12.981 -4.229 1.00 66.62 71 LEU A N 1
ATOM 550 C CA . LEU A 1 71 ? -9.330 13.358 -5.626 1.00 66.62 71 LEU A CA 1
ATOM 551 C C . LEU A 1 71 ? -10.329 12.713 -6.589 1.00 66.62 71 LEU A C 1
ATOM 553 O O . LEU A 1 71 ? -10.668 11.527 -6.385 1.00 66.62 71 LEU A O 1
#

Secondary structure (DSSP, 8-state):
-PPPGGGT---S--SPPPPSPP--HHHHHHHHHHHHTS--STT-HHHHHHHHHHHHHHT-S-----SSTT-

Foldseek 3Di:
DFDDVVRVTDDPDPDDDDDPDDDDPVVVVVVVVCVVQVDNDFPGPSQVVVQVVVCVVVVHPGGHDDPDDVD